Protein AF-A0A8B7IJU0-F1 (afdb_monomer_lite)

pLDDT: mean 85.01, std 13.4, range [35.56, 97.38]

Structure (mmCIF, N/CA/C/O backbone):
data_AF-A0A8B7IJU0-F1
#
_entry.id   AF-A0A8B7IJU0-F1
#
loop_
_atom_site.group_PDB
_atom_site.id
_atom_site.type_symbol
_atom_site.label_atom_id
_atom_site.label_alt_id
_atom_site.label_comp_id
_atom_site.label_asym_id
_atom_site.label_entity_id
_atom_site.label_seq_id
_atom_site.pdbx_PDB_ins_code
_atom_site.Cartn_x
_atom_site.Cartn_y
_atom_site.Cartn_z
_atom_site.occupancy
_atom_site.B_iso_or_equiv
_atom_site.auth_seq_id
_atom_site.auth_comp_id
_atom_site.auth_asym_id
_atom_site.auth_atom_id
_atom_site.pdbx_PDB_model_num
ATOM 1 N N . MET A 1 1 ? -12.457 20.725 11.436 1.00 39.31 1 MET A N 1
ATOM 2 C CA . MET A 1 1 ? -11.323 19.861 11.036 1.00 39.31 1 MET A CA 1
ATOM 3 C C . MET A 1 1 ? -11.114 20.046 9.540 1.00 39.31 1 MET A C 1
ATOM 5 O O . MET A 1 1 ? -12.034 19.771 8.783 1.00 39.31 1 MET A O 1
ATOM 9 N N . LYS A 1 2 ? -9.991 20.637 9.111 1.00 35.56 2 LYS A N 1
ATOM 10 C CA . LYS A 1 2 ? -9.729 20.929 7.691 1.00 35.56 2 LYS A C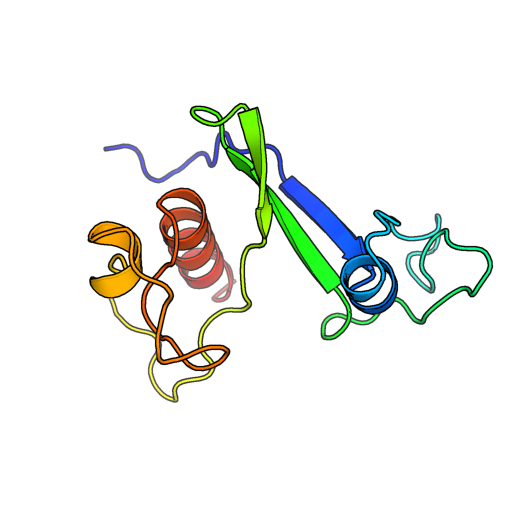A 1
ATOM 11 C C . LYS A 1 2 ? -9.268 19.650 6.976 1.00 35.56 2 LYS A C 1
ATOM 13 O O . LYS A 1 2 ? -8.071 19.406 6.864 1.00 35.56 2 LYS A O 1
ATOM 18 N N . TYR A 1 3 ? -10.213 18.834 6.513 1.00 43.47 3 TYR A N 1
ATOM 19 C CA . TYR A 1 3 ? -9.954 17.790 5.518 1.00 43.47 3 TYR A CA 1
ATOM 20 C C . TYR A 1 3 ? -9.678 18.493 4.186 1.00 43.47 3 TYR A C 1
ATOM 22 O O . TYR A 1 3 ? -10.600 18.921 3.506 1.00 43.47 3 TYR A O 1
ATOM 30 N N . GLY A 1 4 ? -8.415 18.763 3.866 1.00 45.44 4 GLY A N 1
ATOM 31 C CA . GLY A 1 4 ? -8.115 19.561 2.669 1.00 45.44 4 GLY A CA 1
ATOM 32 C C . GLY A 1 4 ? -6.646 19.743 2.328 1.00 45.44 4 GLY A C 1
ATOM 33 O O . GLY A 1 4 ? -6.316 20.280 1.277 1.00 45.44 4 GLY A O 1
ATOM 34 N N . SER A 1 5 ? -5.727 19.282 3.167 1.00 54.28 5 SER A N 1
ATOM 35 C CA . SER A 1 5 ? -4.326 19.167 2.776 1.00 54.28 5 SER A CA 1
ATOM 36 C C . SER A 1 5 ? -3.764 17.938 3.458 1.00 54.28 5 SER A C 1
ATOM 38 O O . SER A 1 5 ? -3.463 17.978 4.648 1.00 54.28 5 SER A O 1
ATOM 40 N N . LEU A 1 6 ? -3.671 16.831 2.719 1.00 63.69 6 LEU A N 1
ATOM 41 C CA . LEU A 1 6 ? -2.878 15.682 3.143 1.00 63.69 6 LEU A CA 1
ATOM 42 C C . LEU A 1 6 ? -1.436 16.175 3.320 1.00 63.69 6 LEU A C 1
ATOM 44 O O . LEU A 1 6 ? -0.667 16.219 2.362 1.00 63.69 6 LEU A O 1
ATOM 48 N N . ASN A 1 7 ? -1.054 16.571 4.535 1.00 70.94 7 ASN A N 1
ATOM 49 C CA . ASN A 1 7 ? 0.335 16.876 4.885 1.00 70.94 7 ASN A CA 1
ATOM 50 C C . ASN A 1 7 ? 1.091 15.559 5.134 1.00 70.94 7 ASN A C 1
ATOM 52 O O . ASN A 1 7 ? 1.703 15.322 6.176 1.00 70.94 7 ASN A O 1
ATOM 56 N N . LEU A 1 8 ? 0.943 14.645 4.179 1.00 78.38 8 LEU A N 1
ATOM 57 C CA . LEU A 1 8 ? 1.469 13.298 4.211 1.00 78.38 8 LEU A CA 1
ATOM 58 C C . LEU A 1 8 ? 2.412 13.151 3.026 1.00 78.38 8 LEU A C 1
ATOM 60 O O . LEU A 1 8 ? 2.027 13.298 1.865 1.00 78.38 8 LEU A O 1
ATOM 64 N N . LYS A 1 9 ? 3.675 12.845 3.317 1.00 87.81 9 LYS A N 1
ATOM 65 C CA . LYS A 1 9 ? 4.645 12.522 2.275 1.00 87.81 9 LYS A CA 1
ATOM 66 C C . LYS A 1 9 ? 4.286 11.153 1.701 1.00 87.81 9 LYS A C 1
ATOM 68 O O . LYS A 1 9 ? 4.368 10.157 2.418 1.00 87.81 9 LYS A O 1
ATOM 73 N N . MET A 1 10 ? 3.920 11.098 0.422 1.00 90.69 10 MET A N 1
ATOM 74 C CA . MET A 1 10 ? 3.573 9.855 -0.274 1.00 90.69 10 MET A CA 1
ATOM 75 C C . MET A 1 10 ? 4.552 9.520 -1.403 1.00 90.69 10 MET A C 1
ATOM 77 O O . MET A 1 10 ? 5.172 10.411 -1.984 1.00 90.69 10 MET A O 1
ATOM 81 N N . LYS A 1 11 ? 4.681 8.230 -1.729 1.00 92.81 11 LYS A N 1
ATOM 82 C CA . LYS A 1 11 ? 5.398 7.740 -2.915 1.00 92.81 11 LYS A CA 1
ATOM 83 C C . LYS A 1 11 ? 4.758 6.469 -3.474 1.00 92.81 11 LYS A C 1
ATOM 85 O O . LYS A 1 11 ? 4.100 5.726 -2.748 1.00 92.81 11 LYS A O 1
ATOM 90 N N . PHE A 1 12 ? 5.011 6.191 -4.751 1.00 94.56 12 PHE A N 1
ATOM 91 C CA . PHE A 1 12 ? 4.619 4.940 -5.400 1.00 94.56 12 PHE A CA 1
ATOM 92 C C . PHE A 1 12 ? 5.838 4.046 -5.596 1.00 94.56 12 PHE A C 1
ATOM 94 O O . PHE A 1 12 ? 6.864 4.501 -6.098 1.00 94.56 12 PHE A O 1
ATOM 101 N N . VAL A 1 13 ? 5.703 2.768 -5.252 1.00 96.50 13 VAL A N 1
ATOM 102 C CA . VAL A 1 13 ? 6.761 1.762 -5.413 1.00 96.50 13 VAL A CA 1
ATOM 103 C C . VAL A 1 13 ? 6.238 0.533 -6.150 1.00 96.50 13 VAL A C 1
ATOM 105 O O . VAL A 1 13 ? 5.034 0.276 -6.193 1.00 96.50 13 VAL A O 1
ATOM 108 N N . CYS A 1 14 ? 7.143 -0.238 -6.744 1.00 96.75 14 CYS A N 1
ATOM 109 C CA . CYS A 1 14 ? 6.808 -1.479 -7.428 1.00 96.75 14 CYS A CA 1
ATOM 110 C C . CYS A 1 14 ? 6.322 -2.529 -6.424 1.00 96.75 14 CYS A C 1
ATOM 112 O O . CYS A 1 14 ? 7.059 -2.909 -5.517 1.00 96.75 14 CYS A O 1
ATOM 114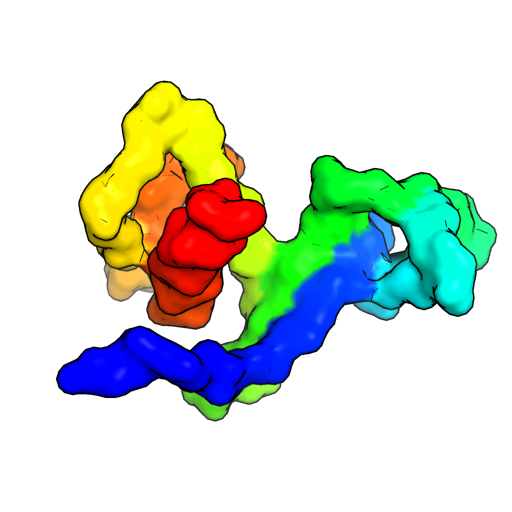 N N . GLY A 1 15 ? 5.115 -3.055 -6.625 1.00 94.94 15 GLY A N 1
ATOM 115 C CA . GLY A 1 15 ? 4.515 -4.058 -5.749 1.00 94.94 15 GLY A CA 1
ATOM 116 C C . GLY A 1 15 ? 5.251 -5.396 -5.744 1.00 94.94 15 GLY A C 1
ATOM 117 O O . GLY A 1 15 ? 5.311 -6.045 -4.705 1.00 94.94 15 GLY A O 1
ATOM 118 N N . GLN A 1 16 ? 5.867 -5.796 -6.862 1.00 95.38 16 GLN A N 1
ATOM 119 C CA . GLN A 1 16 ? 6.679 -7.021 -6.905 1.00 95.38 16 GLN A CA 1
ATOM 120 C C . GLN A 1 16 ? 7.975 -6.861 -6.109 1.00 95.38 16 GLN A C 1
ATOM 122 O O . GLN A 1 16 ? 8.302 -7.711 -5.290 1.00 95.38 16 GLN A O 1
ATOM 127 N N . CYS A 1 17 ? 8.671 -5.735 -6.283 1.00 96.50 17 CYS A N 1
ATOM 128 C CA . CYS A 1 17 ? 9.842 -5.410 -5.471 1.00 96.50 17 CYS A CA 1
ATOM 129 C C . CYS A 1 17 ? 9.482 -5.307 -3.986 1.00 96.50 17 CYS A C 1
ATOM 131 O O . CYS A 1 17 ? 10.191 -5.860 -3.154 1.00 96.50 17 CYS A O 1
ATOM 133 N N . TRP A 1 18 ? 8.359 -4.661 -3.666 1.00 95.25 18 TRP A N 1
ATOM 134 C CA . TRP A 1 18 ? 7.909 -4.472 -2.290 1.00 95.25 18 TRP A CA 1
ATOM 135 C C . TRP A 1 18 ? 7.641 -5.797 -1.569 1.00 95.25 18 TRP A C 1
ATOM 137 O O . TRP A 1 18 ? 8.054 -5.960 -0.425 1.00 95.25 18 TRP A O 1
ATOM 147 N N . ARG A 1 19 ? 7.028 -6.779 -2.249 1.00 92.06 19 ARG A N 1
ATOM 148 C CA . ARG A 1 19 ? 6.850 -8.144 -1.713 1.00 92.06 19 ARG A CA 1
ATOM 149 C C . ARG A 1 19 ? 8.177 -8.831 -1.387 1.00 92.06 19 ARG A C 1
ATOM 151 O O . ARG A 1 19 ? 8.228 -9.624 -0.458 1.00 92.06 19 ARG A O 1
ATOM 158 N N . ASN A 1 20 ? 9.239 -8.472 -2.104 1.00 93.50 20 ASN A N 1
ATOM 159 C CA . ASN A 1 20 ? 10.600 -8.951 -1.872 1.00 93.50 20 ASN A CA 1
ATOM 160 C C . ASN A 1 20 ? 11.404 -8.027 -0.932 1.00 93.50 20 ASN A C 1
ATOM 162 O O . ASN A 1 20 ? 12.630 -8.096 -0.908 1.00 93.50 20 ASN A O 1
ATOM 166 N N . GLY A 1 21 ? 10.747 -7.117 -0.201 1.00 92.56 21 GLY A N 1
ATOM 167 C CA . GLY A 1 21 ? 11.393 -6.193 0.739 1.00 92.56 21 GLY A CA 1
ATOM 168 C C . GLY A 1 21 ? 12.156 -5.032 0.090 1.00 92.56 21 GLY A C 1
ATOM 169 O O . GLY A 1 21 ? 12.859 -4.296 0.776 1.00 92.56 21 GLY A O 1
ATOM 170 N N . GLN A 1 22 ? 12.030 -4.839 -1.224 1.00 95.19 22 GLN A N 1
ATOM 171 C CA . GLN A 1 22 ? 12.739 -3.797 -1.963 1.00 95.19 22 GLN A CA 1
ATOM 172 C C . GLN A 1 22 ? 11.850 -2.583 -2.248 1.00 95.19 22 GLN A C 1
ATOM 174 O O . GLN A 1 22 ? 10.703 -2.701 -2.683 1.00 95.19 22 GLN A O 1
ATOM 179 N N . VAL A 1 23 ? 12.426 -1.390 -2.114 1.00 95.19 23 VAL A N 1
ATOM 180 C CA . VAL A 1 23 ? 11.763 -0.115 -2.413 1.00 95.19 23 VAL A CA 1
ATOM 181 C C . VAL A 1 23 ? 12.278 0.403 -3.751 1.00 95.19 23 VAL A C 1
ATOM 183 O O . VAL A 1 23 ? 13.327 1.032 -3.810 1.00 95.19 23 VAL A O 1
ATOM 186 N N . ASN A 1 24 ? 11.550 0.120 -4.833 1.00 96.81 24 ASN A N 1
ATOM 187 C CA . ASN A 1 24 ? 11.905 0.583 -6.178 1.00 96.81 24 ASN A CA 1
ATOM 188 C C . ASN A 1 24 ? 10.803 1.466 -6.763 1.00 96.81 24 ASN A C 1
ATOM 190 O O . ASN A 1 24 ? 9.650 1.043 -6.868 1.00 96.81 24 ASN A O 1
ATOM 194 N N . GLU A 1 25 ? 11.184 2.676 -7.152 1.00 96.06 25 GLU A N 1
ATOM 195 C CA . GLU A 1 25 ? 10.343 3.700 -7.780 1.00 96.06 25 GLU A CA 1
ATOM 196 C C . GLU A 1 25 ? 10.270 3.466 -9.312 1.00 96.06 25 GLU A C 1
ATOM 198 O O . GLU A 1 25 ? 10.921 2.540 -9.816 1.00 96.06 25 GLU A O 1
ATOM 203 N N . PRO A 1 26 ? 9.435 4.192 -10.085 1.00 96.75 26 PRO A N 1
ATOM 204 C CA . PRO A 1 26 ? 9.416 4.012 -11.534 1.00 96.75 26 PRO A CA 1
ATOM 205 C C . PRO A 1 26 ? 10.712 4.495 -12.189 1.00 96.75 26 PRO A C 1
ATOM 207 O O . PRO A 1 26 ? 11.399 5.377 -11.677 1.00 96.75 26 PRO A O 1
ATOM 210 N N . ASP A 1 27 ? 11.005 3.965 -13.375 1.00 95.44 27 ASP A N 1
ATOM 211 C CA . ASP A 1 27 ? 11.957 4.588 -14.286 1.00 95.44 27 ASP A CA 1
ATOM 212 C C . ASP A 1 27 ? 11.447 5.954 -14.784 1.00 95.44 27 ASP A C 1
ATOM 214 O O . ASP A 1 27 ? 10.284 6.326 -14.593 1.00 95.44 27 ASP A O 1
ATOM 218 N N . ARG A 1 28 ? 12.322 6.721 -15.449 1.00 93.25 28 ARG A N 1
ATOM 219 C CA . ARG A 1 28 ? 11.991 8.067 -15.959 1.00 93.25 28 ARG A CA 1
ATOM 220 C C . ARG A 1 28 ? 10.744 8.072 -16.852 1.00 93.25 28 ARG A C 1
ATOM 222 O O . ARG A 1 28 ? 9.965 9.020 -16.808 1.00 93.25 28 ARG A O 1
ATOM 229 N N . ASN A 1 29 ? 10.532 6.994 -17.606 1.00 94.00 29 ASN A N 1
ATOM 230 C CA . ASN A 1 29 ? 9.432 6.865 -18.561 1.00 94.00 29 ASN A CA 1
ATOM 231 C C . ASN A 1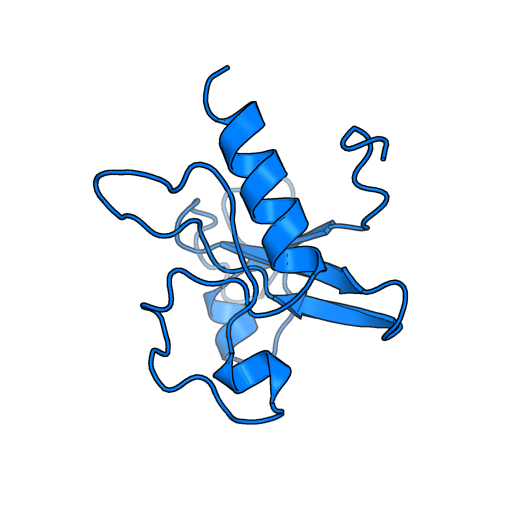 29 ? 8.167 6.254 -17.934 1.00 94.00 29 ASN A C 1
ATOM 233 O O . ASN A 1 29 ? 7.164 6.092 -18.626 1.00 94.00 29 ASN A O 1
ATOM 237 N N . LYS A 1 30 ? 8.200 5.891 -16.642 1.00 93.38 30 LYS A N 1
ATOM 238 C CA . LYS A 1 30 ? 7.122 5.206 -15.909 1.00 93.38 30 LYS A CA 1
ATOM 239 C C . LYS A 1 30 ? 6.608 3.954 -16.629 1.00 93.38 30 LYS A C 1
ATOM 241 O O . LYS A 1 30 ? 5.437 3.600 -16.480 1.00 93.38 30 LYS A O 1
ATOM 246 N N . LYS A 1 31 ? 7.473 3.289 -17.403 1.00 95.88 31 LYS A N 1
ATOM 247 C CA . LYS A 1 31 ? 7.149 2.047 -18.124 1.00 95.88 31 LYS A CA 1
ATOM 248 C C . LYS A 1 31 ? 7.516 0.829 -17.285 1.00 95.88 31 LYS A C 1
ATOM 250 O O . LYS A 1 31 ? 6.785 -0.162 -17.276 1.00 95.88 31 LYS A O 1
ATOM 255 N N . TYR A 1 32 ? 8.606 0.934 -16.530 1.00 97.38 32 TYR A N 1
ATOM 256 C CA . TYR A 1 32 ? 9.103 -0.113 -15.646 1.00 97.38 32 TYR A CA 1
ATOM 257 C C . TYR A 1 32 ? 9.487 0.461 -14.280 1.00 97.38 32 TYR A C 1
ATOM 259 O O . TYR A 1 32 ? 9.565 1.675 -14.113 1.00 97.38 32 TYR A O 1
ATOM 267 N N . CYS A 1 33 ? 9.725 -0.396 -13.290 1.00 96.88 33 CYS A N 1
ATOM 268 C CA . CYS A 1 33 ? 10.413 0.025 -12.071 1.00 96.88 33 CYS A CA 1
ATOM 269 C C . CYS A 1 33 ? 11.927 0.175 -12.295 1.00 96.88 33 CYS A C 1
ATOM 271 O O . CYS A 1 33 ? 12.486 -0.398 -13.231 1.00 96.88 33 CYS A O 1
ATOM 273 N N . SER A 1 34 ? 12.594 0.905 -11.401 1.00 96.88 34 SER A N 1
ATOM 274 C CA . SER A 1 34 ? 14.041 1.155 -11.419 1.00 96.88 34 SER A CA 1
ATOM 275 C C . SER A 1 34 ? 14.902 -0.059 -11.047 1.00 96.88 34 SER A C 1
ATOM 277 O O . SER A 1 34 ? 16.127 0.022 -11.093 1.00 96.88 34 SER A O 1
ATOM 279 N N . ALA A 1 35 ? 14.289 -1.179 -10.651 1.00 95.94 35 ALA A N 1
ATOM 280 C CA . ALA A 1 35 ? 15.018 -2.390 -10.294 1.00 95.94 35 ALA A CA 1
ATOM 281 C C . ALA A 1 35 ? 15.676 -3.028 -11.526 1.00 95.94 35 ALA A C 1
ATOM 283 O O . ALA A 1 35 ? 15.157 -2.935 -12.639 1.00 95.94 35 ALA A O 1
ATOM 284 N N . LYS A 1 36 ? 16.747 -3.803 -11.311 1.00 94.69 36 LYS A N 1
ATOM 285 C CA . LYS A 1 36 ? 17.420 -4.575 -12.372 1.00 94.69 36 LYS A CA 1
ATOM 286 C C . LYS A 1 36 ? 16.461 -5.490 -13.149 1.00 94.69 36 LYS A C 1
ATOM 288 O O . LYS A 1 36 ? 16.596 -5.626 -14.357 1.00 94.69 36 LYS A O 1
ATOM 293 N N . ALA A 1 37 ? 15.471 -6.067 -12.465 1.00 94.81 37 ALA A N 1
ATOM 294 C CA . ALA A 1 37 ? 14.455 -6.933 -13.067 1.00 94.81 37 ALA A CA 1
ATOM 295 C C . ALA A 1 37 ? 13.430 -6.191 -13.951 1.00 94.81 37 ALA A C 1
ATOM 297 O O . ALA A 1 37 ? 12.686 -6.839 -14.679 1.00 94.81 37 ALA A O 1
ATOM 298 N N . ARG A 1 38 ? 13.375 -4.848 -13.895 1.00 95.94 38 ARG A N 1
ATOM 299 C CA . ARG A 1 38 ? 12.512 -3.987 -14.725 1.00 95.94 38 ARG A CA 1
ATOM 300 C C . ARG A 1 38 ? 11.057 -4.468 -14.808 1.00 95.94 38 ARG A C 1
ATOM 302 O O . ARG A 1 38 ? 10.518 -4.687 -15.889 1.00 95.94 38 ARG A O 1
ATOM 309 N N . HIS A 1 39 ? 10.390 -4.616 -13.666 1.00 96.81 39 HIS A N 1
ATOM 310 C CA . HIS A 1 39 ? 8.984 -5.024 -13.649 1.00 96.81 39 HIS A CA 1
ATOM 311 C C . HIS A 1 39 ? 8.084 -3.970 -14.320 1.00 96.81 39 HIS A C 1
ATOM 313 O O . HIS A 1 39 ? 8.313 -2.776 -14.110 1.00 96.81 39 HIS A O 1
ATOM 319 N N . PRO A 1 40 ? 7.035 -4.371 -15.067 1.00 97.00 40 PRO A N 1
ATOM 320 C CA . PRO A 1 40 ? 6.080 -3.440 -15.667 1.00 97.00 40 PRO A CA 1
ATOM 321 C C . PRO A 1 40 ? 5.428 -2.508 -14.639 1.00 97.00 40 PRO A C 1
ATOM 323 O O . PRO A 1 40 ? 4.966 -2.954 -13.585 1.00 97.00 40 PRO A O 1
ATOM 326 N N . TRP A 1 41 ? 5.353 -1.216 -14.963 1.00 95.94 41 TRP A N 1
ATOM 327 C CA . TRP A 1 41 ? 4.816 -0.184 -14.075 1.00 95.94 41 TRP A CA 1
ATOM 328 C C . TRP A 1 41 ? 3.323 0.093 -14.324 1.00 95.94 41 TRP A C 1
ATOM 330 O O . TRP A 1 41 ? 2.917 1.177 -14.752 1.00 95.94 41 TRP A O 1
ATOM 340 N N . THR A 1 42 ? 2.464 -0.882 -14.039 1.00 93.00 42 THR A N 1
ATOM 341 C CA . THR A 1 42 ? 1.001 -0.774 -14.216 1.00 93.00 42 THR A CA 1
ATOM 342 C C . THR A 1 42 ? 0.299 -0.289 -12.942 1.00 93.00 42 THR A C 1
ATOM 344 O O . THR A 1 42 ? 0.882 -0.337 -11.861 1.00 93.00 42 THR A O 1
ATOM 347 N N . LYS A 1 43 ? -0.937 0.228 -13.040 1.00 87.06 43 LYS A N 1
ATOM 348 C CA . LYS A 1 43 ? -1.680 0.764 -11.876 1.00 87.06 43 LYS A CA 1
ATOM 349 C C . LYS A 1 43 ? -1.891 -0.294 -10.779 1.00 87.06 43 LYS A C 1
ATOM 351 O O . LYS A 1 43 ? -1.719 0.021 -9.609 1.00 87.06 43 LYS A O 1
ATOM 356 N N . ASP A 1 44 ? -2.189 -1.533 -11.164 1.00 86.81 44 ASP A N 1
ATOM 357 C CA . ASP A 1 44 ? -2.417 -2.692 -10.285 1.00 86.81 44 ASP A CA 1
ATOM 358 C C . ASP A 1 44 ? -1.137 -3.231 -9.620 1.00 86.81 44 ASP A C 1
ATOM 360 O O . ASP A 1 44 ? -1.202 -3.934 -8.615 1.00 86.81 44 ASP A O 1
ATOM 364 N N . ARG A 1 45 ? 0.043 -2.880 -10.149 1.00 90.06 45 ARG A N 1
ATOM 365 C CA . ARG A 1 45 ? 1.350 -3.329 -9.636 1.00 90.06 45 ARG A CA 1
ATOM 366 C C . ARG A 1 45 ? 2.084 -2.258 -8.843 1.00 90.06 45 ARG A C 1
ATOM 368 O O . ARG A 1 45 ? 3.288 -2.384 -8.615 1.00 90.06 45 ARG A O 1
ATOM 375 N N . ARG A 1 46 ? 1.385 -1.206 -8.423 1.00 93.25 46 ARG A N 1
ATOM 376 C CA . ARG A 1 46 ? 1.935 -0.137 -7.586 1.00 93.25 46 ARG A CA 1
ATOM 377 C C . ARG A 1 46 ? 1.467 -0.308 -6.151 1.00 93.25 46 ARG A C 1
ATOM 379 O O . ARG A 1 46 ? 0.316 -0.641 -5.897 1.00 93.25 46 ARG A O 1
ATOM 386 N N . VAL A 1 47 ? 2.364 -0.025 -5.221 1.00 93.81 47 VAL A N 1
ATOM 387 C CA . VAL A 1 47 ? 2.055 0.120 -3.799 1.00 93.81 47 VAL A CA 1
ATOM 388 C C . VAL A 1 47 ? 2.237 1.584 -3.438 1.00 93.81 47 VAL A C 1
ATOM 390 O O . VAL A 1 47 ? 3.231 2.205 -3.824 1.00 93.81 47 VAL A O 1
ATOM 393 N N . VAL A 1 48 ? 1.267 2.137 -2.718 1.00 92.94 48 VAL A N 1
ATOM 394 C CA . VAL A 1 48 ? 1.347 3.494 -2.179 1.00 92.94 48 VAL A CA 1
ATOM 395 C C . VAL A 1 48 ? 1.964 3.408 -0.792 1.00 92.94 48 VAL A C 1
ATOM 397 O O . VAL A 1 48 ? 1.460 2.687 0.068 1.00 92.94 48 VAL A O 1
ATOM 400 N N . LEU A 1 49 ? 3.056 4.136 -0.579 1.00 93.19 49 LEU A N 1
ATOM 401 C CA . LEU A 1 49 ? 3.659 4.309 0.736 1.00 93.19 49 LEU A CA 1
ATOM 402 C C . LEU A 1 49 ? 3.409 5.731 1.220 1.00 93.19 49 LEU A C 1
ATOM 404 O O . LEU A 1 49 ? 3.627 6.685 0.473 1.00 93.19 49 LEU A O 1
ATOM 408 N N . VAL A 1 50 ? 3.015 5.864 2.479 1.00 91.81 50 VAL A N 1
ATOM 409 C CA . VAL A 1 50 ? 2.816 7.146 3.154 1.00 91.81 50 VAL A CA 1
ATOM 410 C C . VAL A 1 50 ? 3.675 7.204 4.406 1.00 91.81 50 VAL A C 1
ATOM 412 O O . VAL A 1 50 ? 3.729 6.245 5.172 1.00 91.81 50 VAL A O 1
ATOM 415 N N . MET A 1 51 ? 4.377 8.316 4.611 1.00 90.12 51 MET A N 1
ATOM 416 C CA . MET A 1 51 ? 5.125 8.552 5.839 1.00 90.12 51 MET A CA 1
ATOM 417 C C . MET A 1 51 ? 4.153 8.880 6.972 1.00 90.12 51 MET A C 1
ATOM 419 O O . MET A 1 51 ? 3.475 9.904 6.929 1.00 90.12 51 MET A O 1
ATOM 423 N N . SER A 1 52 ? 4.125 8.038 8.001 1.00 87.06 52 SER A N 1
ATOM 424 C CA . SER A 1 52 ? 3.450 8.365 9.254 1.00 87.06 52 SER A CA 1
ATOM 425 C C . SER A 1 52 ? 4.256 9.431 9.994 1.00 87.06 52 SER A C 1
ATOM 427 O O . SER A 1 52 ? 5.419 9.209 10.342 1.00 87.06 52 SER A O 1
ATOM 429 N N . ASN A 1 53 ? 3.648 10.592 10.242 1.00 83.75 53 ASN A N 1
ATOM 430 C CA . ASN A 1 53 ? 4.305 11.688 10.960 1.00 83.75 53 ASN A CA 1
ATOM 431 C C . ASN A 1 53 ? 4.544 11.352 12.437 1.00 83.75 53 ASN A C 1
ATOM 433 O O . ASN A 1 53 ? 5.542 11.810 12.997 1.00 83.75 53 ASN A O 1
ATOM 437 N N . GLU A 1 54 ? 3.667 10.538 13.026 1.00 84.06 54 GLU A N 1
ATOM 438 C CA . GLU A 1 54 ? 3.765 10.037 14.399 1.00 84.06 54 GLU A CA 1
ATOM 439 C C . GLU A 1 54 ? 4.830 8.939 14.503 1.00 84.06 54 GLU A C 1
ATOM 441 O O . GLU A 1 54 ? 5.773 9.054 15.279 1.00 84.06 54 GLU A O 1
ATOM 446 N N . ARG A 1 55 ? 4.735 7.900 13.661 1.00 84.19 55 ARG A N 1
ATOM 447 C CA . ARG A 1 55 ? 5.617 6.721 13.750 1.00 84.19 55 ARG A CA 1
ATOM 448 C C . ARG A 1 55 ? 6.966 6.894 13.054 1.00 84.19 55 ARG A C 1
ATOM 450 O O . ARG A 1 55 ? 7.796 5.992 13.124 1.00 84.19 55 ARG A O 1
ATOM 457 N N . LYS A 1 56 ? 7.151 7.986 12.303 1.00 86.69 56 LYS A N 1
ATOM 458 C CA . LYS A 1 56 ? 8.309 8.238 11.421 1.00 86.69 56 LYS A CA 1
ATOM 459 C C . LYS A 1 56 ? 8.641 7.047 10.509 1.00 86.69 56 LYS A C 1
ATOM 461 O O . LYS A 1 56 ? 9.800 6.788 10.191 1.00 86.69 56 LYS A O 1
ATOM 466 N N . LYS A 1 57 ? 7.608 6.314 10.084 1.00 90.00 57 LYS A N 1
ATOM 467 C CA . LYS A 1 57 ? 7.722 5.072 9.313 1.00 90.00 57 LYS A CA 1
ATOM 468 C C . LYS A 1 57 ? 6.851 5.128 8.066 1.00 90.00 57 LYS A C 1
ATOM 470 O O . LYS A 1 57 ? 5.739 5.653 8.096 1.00 90.00 57 LYS A O 1
ATOM 475 N N . TRP A 1 58 ? 7.351 4.541 6.981 1.00 91.12 58 TRP A N 1
ATOM 476 C CA . TRP A 1 58 ? 6.570 4.306 5.773 1.00 91.12 58 TRP A CA 1
ATOM 477 C C . TRP A 1 58 ? 5.525 3.219 6.019 1.00 91.12 58 TRP A C 1
ATOM 479 O O . TRP A 1 58 ? 5.858 2.085 6.365 1.00 91.12 58 TRP A O 1
ATOM 489 N N . MET A 1 59 ? 4.266 3.581 5.811 1.00 90.62 59 MET A N 1
ATOM 490 C CA . MET A 1 59 ? 3.103 2.715 5.922 1.00 90.62 59 MET A CA 1
ATOM 491 C C . MET A 1 59 ? 2.571 2.413 4.527 1.00 90.62 59 MET A C 1
ATOM 493 O O . MET A 1 59 ? 2.506 3.297 3.672 1.00 90.62 59 MET A O 1
ATOM 497 N N . THR A 1 60 ? 2.188 1.164 4.290 1.00 92.19 60 THR A N 1
ATOM 498 C CA . THR A 1 60 ? 1.521 0.762 3.051 1.00 92.19 60 THR A CA 1
ATOM 499 C C . THR A 1 60 ? 0.058 1.160 3.102 1.00 92.19 60 THR A C 1
ATOM 501 O O . THR A 1 60 ? -0.641 0.775 4.037 1.00 92.19 60 THR A O 1
ATOM 504 N N . ILE A 1 61 ? -0.409 1.864 2.079 1.00 91.25 61 ILE A N 1
ATOM 505 C CA . ILE A 1 61 ? -1.822 2.182 1.898 1.00 91.25 61 ILE A CA 1
ATOM 506 C C . ILE A 1 61 ? -2.394 1.181 0.907 1.00 91.25 61 ILE A C 1
ATOM 508 O O . ILE A 1 61 ? -1.901 1.059 -0.221 1.00 91.25 61 ILE A O 1
ATOM 512 N N . ARG A 1 62 ? -3.412 0.433 1.326 1.00 90.12 62 ARG A N 1
ATOM 513 C CA . ARG A 1 62 ? -4.074 -0.529 0.447 1.00 90.12 62 ARG A CA 1
ATOM 514 C C . ARG A 1 62 ? -4.927 0.197 -0.597 1.00 90.12 62 ARG A C 1
ATOM 516 O O . ARG A 1 62 ? -5.345 1.334 -0.368 1.00 90.12 62 ARG A O 1
ATOM 523 N N . PRO A 1 63 ? -5.216 -0.447 -1.740 1.00 85.56 63 PRO A N 1
ATOM 524 C CA . PRO A 1 63 ? -6.215 0.055 -2.673 1.00 85.56 63 PRO A CA 1
ATOM 525 C C . PRO A 1 63 ? -7.568 0.256 -1.984 1.00 85.56 63 PRO A C 1
ATOM 527 O O . PRO A 1 63 ? -7.878 -0.432 -1.008 1.00 85.56 63 PRO A O 1
ATOM 530 N N . LEU A 1 64 ? -8.380 1.170 -2.522 1.00 82.31 64 LEU A N 1
ATOM 531 C CA . LEU A 1 64 ? -9.764 1.315 -2.083 1.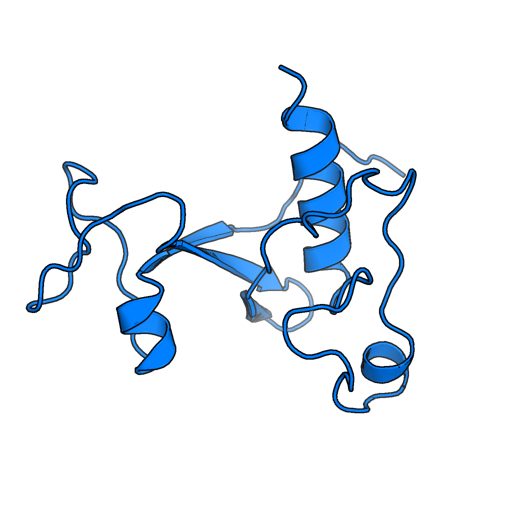00 82.31 64 LEU A CA 1
ATOM 532 C C . LEU A 1 64 ? -10.492 -0.038 -2.181 1.00 82.31 64 LEU A C 1
ATOM 534 O O . LEU A 1 64 ? -10.338 -0.734 -3.191 1.00 82.31 64 LEU A O 1
ATOM 538 N N . PRO A 1 65 ? -11.298 -0.416 -1.173 1.00 77.31 65 PRO A N 1
ATOM 539 C CA . PRO A 1 65 ? -12.099 -1.631 -1.240 1.00 77.31 65 PRO A CA 1
ATOM 540 C C . PRO A 1 65 ? -13.013 -1.602 -2.473 1.00 77.31 65 PRO A C 1
ATOM 542 O O . PRO A 1 65 ? -13.791 -0.668 -2.645 1.00 77.31 65 PRO A O 1
ATOM 545 N N . THR A 1 66 ? -12.972 -2.640 -3.310 1.00 69.00 66 THR A N 1
ATOM 546 C CA . THR A 1 66 ? -13.733 -2.745 -4.574 1.00 69.00 66 THR A CA 1
ATOM 547 C C . THR A 1 66 ? -15.220 -3.075 -4.381 1.00 69.00 66 THR A C 1
ATOM 549 O O . THR A 1 66 ? -15.867 -3.641 -5.263 1.00 69.00 66 THR A O 1
ATOM 552 N N . LYS A 1 67 ? -15.796 -2.752 -3.217 1.00 65.06 67 LYS A N 1
ATOM 553 C CA . LYS A 1 67 ? -17.216 -3.009 -2.948 1.00 65.06 67 LYS A CA 1
ATOM 554 C C . LYS A 1 67 ? -18.077 -2.193 -3.919 1.00 65.06 67 LYS A C 1
ATOM 556 O O . LYS A 1 67 ? -17.769 -1.037 -4.191 1.00 65.06 67 LYS A O 1
ATOM 561 N N . LYS A 1 68 ? -19.191 -2.784 -4.386 1.00 62.59 68 LYS A N 1
ATOM 562 C CA . LYS A 1 68 ? -20.173 -2.133 -5.285 1.00 62.59 68 LYS A CA 1
ATOM 563 C C . LYS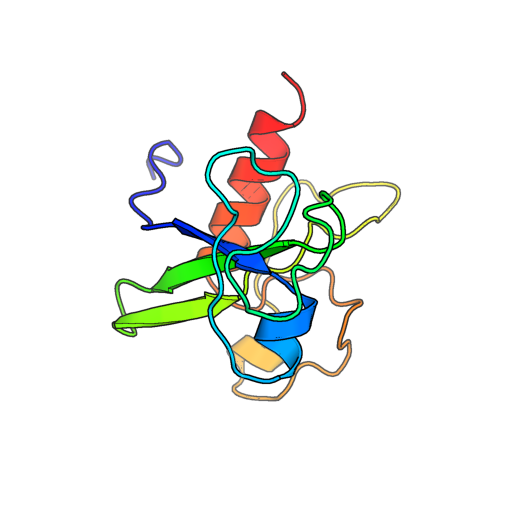 A 1 68 ? -20.641 -0.762 -4.773 1.00 62.59 68 LYS A C 1
ATOM 565 O O . LYS A 1 68 ? -21.053 0.070 -5.570 1.00 62.59 68 LYS A O 1
ATOM 570 N N . GLN A 1 69 ? -20.571 -0.538 -3.460 1.00 67.56 69 GLN A N 1
ATOM 571 C CA . GLN A 1 69 ? -20.796 0.755 -2.827 1.00 67.56 69 GLN A CA 1
ATOM 572 C C . GLN A 1 69 ? -19.600 1.094 -1.933 1.00 67.56 69 GLN A C 1
ATOM 574 O O . GLN A 1 69 ? -19.300 0.375 -0.975 1.00 67.56 69 GLN A O 1
ATOM 579 N N . VAL A 1 70 ? -18.908 2.184 -2.265 1.00 71.31 70 VAL A N 1
ATOM 580 C CA . VAL A 1 70 ? -17.864 2.771 -1.418 1.00 71.31 70 VAL A CA 1
ATOM 581 C C . VAL A 1 70 ? -18.556 3.420 -0.214 1.00 71.31 70 VAL A C 1
ATOM 583 O O . VAL A 1 70 ? -19.490 4.199 -0.419 1.00 71.31 70 VAL A O 1
ATOM 586 N N . PRO A 1 71 ? -18.144 3.128 1.032 1.00 76.12 71 PRO A N 1
ATOM 587 C CA . PRO A 1 71 ? -18.828 3.655 2.208 1.00 76.12 71 PRO A CA 1
ATOM 588 C C . PRO A 1 71 ? -18.764 5.188 2.257 1.00 76.12 71 PRO A C 1
ATOM 590 O O . PRO A 1 71 ? -17.838 5.809 1.726 1.00 76.12 71 PRO A O 1
ATOM 593 N N . LEU A 1 72 ? -19.762 5.816 2.891 1.00 72.75 72 LEU A N 1
ATOM 594 C CA . LEU A 1 72 ? -19.827 7.272 3.085 1.00 72.75 72 LEU A CA 1
ATOM 595 C C . LEU A 1 72 ? -18.587 7.799 3.817 1.00 72.75 72 LEU A C 1
ATOM 597 O O . LEU A 1 72 ? -17.986 8.771 3.362 1.00 72.75 72 LEU A O 1
ATOM 601 N N . GLN A 1 73 ? -18.160 7.074 4.848 1.00 78.69 73 GLN A N 1
ATOM 602 C CA . GLN A 1 73 ? -16.969 7.332 5.642 1.00 78.69 73 GLN A CA 1
ATOM 603 C C . GLN A 1 73 ? -16.170 6.035 5.821 1.00 78.69 73 GLN A C 1
ATOM 605 O O . GLN A 1 73 ? -16.737 4.943 5.835 1.00 78.69 73 GLN A O 1
ATOM 610 N N . PHE A 1 74 ? -14.849 6.155 5.944 1.00 86.31 74 PHE A N 1
ATOM 611 C CA . PHE A 1 74 ? -13.978 5.039 6.302 1.00 86.31 74 PHE A CA 1
ATOM 612 C C . PHE A 1 74 ? -13.677 5.067 7.802 1.00 86.31 74 PHE A C 1
ATOM 614 O O . PHE A 1 74 ? -13.233 6.090 8.324 1.00 86.31 74 PHE A O 1
ATOM 621 N N . ASP A 1 75 ? -13.854 3.929 8.470 1.00 89.06 75 ASP A N 1
ATOM 622 C CA . ASP A 1 75 ? -13.534 3.746 9.889 1.00 89.06 75 ASP A CA 1
ATOM 623 C C . ASP A 1 75 ? -12.325 2.830 10.087 1.00 89.06 75 ASP A C 1
ATOM 625 O O . ASP A 1 75 ? -11.936 2.083 9.184 1.00 89.06 75 ASP A O 1
ATOM 629 N N . LEU A 1 76 ? -11.712 2.899 11.272 1.00 90.31 76 LEU A N 1
ATOM 630 C CA . LEU A 1 76 ? -10.571 2.057 11.628 1.00 90.31 76 LEU A CA 1
ATOM 631 C C . LEU A 1 76 ? -11.007 0.609 11.879 1.00 90.31 76 LEU A C 1
ATOM 633 O O . LEU A 1 76 ? -12.069 0.335 12.430 1.00 90.31 76 LEU A O 1
ATOM 637 N N . CYS A 1 77 ? -10.155 -0.338 11.501 1.00 90.75 77 CYS A N 1
ATOM 638 C CA . CYS A 1 77 ? -10.366 -1.749 11.779 1.00 90.75 77 CYS A CA 1
ATOM 639 C C . CYS A 1 77 ? -10.226 -2.008 13.283 1.00 90.75 77 CYS A C 1
ATOM 641 O O . CYS A 1 77 ? -9.141 -1.832 13.836 1.00 90.75 77 CYS A O 1
ATOM 643 N N . ASN A 1 78 ? -11.286 -2.507 13.925 1.00 91.00 78 ASN A N 1
ATOM 644 C CA . ASN A 1 78 ? -11.297 -2.798 15.364 1.00 91.00 78 ASN A CA 1
ATOM 645 C C . ASN A 1 78 ? -10.185 -3.760 15.801 1.00 91.00 78 ASN A C 1
ATOM 647 O O . ASN A 1 78 ? -9.615 -3.585 16.876 1.00 91.00 78 ASN A O 1
ATOM 651 N N . HIS A 1 79 ? -9.835 -4.748 14.970 1.00 89.56 79 HIS A N 1
ATOM 652 C CA . HIS A 1 79 ? -8.729 -5.661 15.266 1.00 89.56 79 HIS A CA 1
ATOM 653 C C . HIS A 1 79 ? -7.400 -4.912 15.357 1.00 89.56 79 HIS A C 1
ATOM 655 O O . HIS A 1 79 ? -6.711 -5.031 16.365 1.00 89.56 79 HIS A O 1
ATOM 661 N N . ILE A 1 80 ? -7.090 -4.089 14.351 1.00 89.12 80 ILE A N 1
ATOM 662 C CA . ILE A 1 80 ? -5.862 -3.289 14.329 1.00 89.12 80 ILE A CA 1
ATOM 663 C C . ILE A 1 80 ? -5.863 -2.259 15.464 1.00 89.12 80 ILE A C 1
ATOM 665 O O . ILE A 1 80 ? -4.853 -2.108 16.146 1.00 89.12 80 ILE A O 1
ATOM 669 N N . ALA A 1 81 ? -6.999 -1.598 15.711 1.00 87.31 81 ALA A N 1
ATOM 670 C CA . ALA A 1 81 ? -7.156 -0.649 16.812 1.00 87.31 81 ALA A CA 1
ATOM 671 C C . ALA A 1 81 ? -6.940 -1.308 18.186 1.00 87.31 81 ALA A C 1
ATOM 673 O O . ALA A 1 81 ? -6.405 -0.682 19.093 1.00 87.31 81 ALA A O 1
ATOM 674 N N . SER A 1 82 ? -7.285 -2.592 18.314 1.00 89.38 82 SER A N 1
ATOM 675 C CA . SER A 1 82 ? -7.045 -3.410 19.510 1.00 89.38 82 SER A CA 1
ATOM 676 C C . SER A 1 82 ? -5.644 -4.046 19.546 1.00 89.38 82 SER A C 1
ATOM 678 O O . SER A 1 82 ? -5.408 -4.950 20.344 1.00 89.38 82 SER A O 1
ATOM 680 N N . GLY A 1 83 ? -4.732 -3.660 18.645 1.00 85.62 83 GLY A N 1
ATOM 681 C CA . GLY A 1 83 ? -3.374 -4.213 18.551 1.00 85.62 83 GLY A CA 1
ATOM 682 C C . GLY A 1 83 ? -3.292 -5.646 18.006 1.00 85.62 83 GLY A C 1
ATOM 683 O O . GLY A 1 83 ? -2.231 -6.265 18.050 1.00 85.62 83 GLY A O 1
ATOM 684 N N . LYS A 1 84 ? -4.394 -6.192 17.482 1.00 88.88 84 LYS A N 1
ATOM 685 C CA . LYS A 1 84 ? -4.465 -7.536 16.895 1.00 88.88 84 LYS A CA 1
ATOM 686 C C . LYS A 1 84 ? -4.229 -7.480 15.388 1.00 88.88 84 LYS A C 1
ATOM 688 O O . LYS A 1 84 ? -4.539 -6.493 14.722 1.00 88.88 84 LYS A O 1
ATOM 693 N N . LYS A 1 85 ? -3.744 -8.584 14.813 1.00 87.44 85 LYS A N 1
ATOM 694 C CA . LYS A 1 85 ? -3.687 -8.742 13.353 1.00 87.44 85 LYS A CA 1
ATOM 695 C C . LYS A 1 85 ? -5.109 -8.721 12.778 1.00 87.44 85 LYS A C 1
ATOM 697 O O . LYS A 1 85 ? -6.016 -9.343 13.329 1.00 87.44 85 LYS A O 1
ATOM 702 N N . CYS A 1 86 ? -5.303 -8.026 11.657 1.00 89.19 86 CYS A N 1
ATOM 703 C CA . CYS A 1 86 ? -6.575 -8.074 10.945 1.00 89.19 86 CYS A CA 1
ATOM 704 C C . CYS A 1 86 ? -6.843 -9.497 10.433 1.00 89.19 86 CYS A C 1
ATOM 706 O O . CYS A 1 86 ? -5.989 -10.098 9.785 1.00 89.19 86 CYS A O 1
ATOM 708 N N . GLN A 1 87 ? -8.038 -10.019 10.708 1.00 85.88 87 GLN A N 1
ATOM 709 C CA . GLN A 1 87 ? -8.472 -11.344 10.252 1.00 85.88 87 GLN A CA 1
ATOM 710 C C . GLN A 1 87 ? -8.950 -11.359 8.789 1.00 85.88 87 GLN A C 1
ATOM 712 O O . GLN A 1 87 ? -9.048 -12.420 8.187 1.00 85.88 87 GLN A O 1
ATOM 717 N N . TYR A 1 88 ? -9.210 -10.187 8.204 1.00 82.44 88 TYR A N 1
ATOM 718 C CA . TYR A 1 88 ? -9.685 -10.022 6.828 1.00 82.44 88 TYR A CA 1
ATOM 719 C C . TYR A 1 88 ? -8.557 -9.522 5.918 1.00 82.44 88 TYR A C 1
ATOM 721 O O . TYR A 1 88 ? -8.693 -8.493 5.251 1.00 82.44 88 TYR A O 1
ATOM 729 N N . ASP A 1 89 ? -7.410 -10.204 5.938 1.00 70.00 89 ASP A N 1
ATOM 730 C CA . ASP A 1 89 ? -6.240 -9.817 5.145 1.00 70.00 89 ASP A CA 1
ATOM 731 C C . ASP A 1 89 ? -6.612 -9.727 3.651 1.00 70.00 89 ASP A C 1
ATOM 733 O O . ASP A 1 89 ? -7.236 -10.626 3.092 1.00 70.00 89 ASP A O 1
ATOM 737 N N . GLY A 1 90 ? -6.346 -8.577 3.031 1.00 72.38 90 GLY A N 1
ATOM 738 C CA . GLY A 1 90 ? -6.730 -8.284 1.644 1.00 72.38 90 GLY A CA 1
ATOM 739 C C . GLY A 1 90 ? -8.190 -7.857 1.409 1.00 72.38 90 GLY A C 1
ATOM 740 O O . GLY A 1 90 ? -8.428 -7.097 0.476 1.00 72.38 90 GLY A O 1
ATOM 741 N N . ASN A 1 91 ? -9.144 -8.239 2.267 1.00 79.75 91 ASN A N 1
ATOM 742 C CA . ASN A 1 91 ? -10.585 -7.968 2.076 1.00 79.75 91 ASN A CA 1
ATOM 743 C C . ASN A 1 91 ? -11.212 -7.033 3.127 1.00 79.75 91 ASN A C 1
ATOM 745 O O . ASN A 1 91 ? -12.411 -6.746 3.081 1.00 79.75 91 ASN A O 1
ATOM 749 N N . CYS A 1 92 ? -10.424 -6.538 4.082 1.00 86.62 92 CYS A N 1
ATOM 750 C CA . CYS A 1 92 ? -10.902 -5.617 5.106 1.00 86.62 92 CYS A CA 1
ATOM 751 C C . CYS A 1 92 ? -11.355 -4.286 4.484 1.00 86.62 92 CYS A C 1
ATOM 753 O O . CYS A 1 92 ? -10.547 -3.560 3.902 1.00 86.62 92 CYS A O 1
ATOM 755 N N . SER A 1 93 ? -12.630 -3.929 4.652 1.00 86.62 93 SER A N 1
ATOM 756 C CA . SER A 1 93 ? -13.165 -2.630 4.214 1.00 86.62 93 SER A CA 1
ATOM 757 C C . SER A 1 93 ? -12.967 -1.498 5.227 1.00 86.62 93 SER A C 1
ATOM 759 O O . SER A 1 93 ? -13.475 -0.404 5.009 1.00 86.62 93 SER A O 1
ATOM 761 N N . PHE A 1 94 ? -12.251 -1.758 6.321 1.00 89.44 94 PHE A N 1
ATOM 762 C CA . PHE A 1 94 ? -11.892 -0.777 7.343 1.00 89.44 94 PHE A CA 1
ATOM 763 C C . PHE A 1 94 ? -10.412 -0.422 7.225 1.00 89.44 94 PHE A C 1
ATOM 765 O O . PHE A 1 94 ? -9.601 -1.272 6.849 1.00 89.44 94 PHE A O 1
ATOM 772 N N . ALA A 1 95 ? -10.055 0.813 7.560 1.00 91.19 95 ALA A N 1
ATOM 773 C CA . ALA A 1 95 ? -8.690 1.309 7.492 1.00 91.19 95 ALA A CA 1
ATOM 774 C C . ALA A 1 95 ? -7.810 0.694 8.595 1.00 91.19 95 ALA A C 1
ATOM 776 O O . ALA A 1 95 ? -8.202 0.578 9.753 1.00 91.19 95 ALA A O 1
ATOM 777 N N . HIS A 1 96 ? -6.593 0.302 8.246 1.00 91.12 96 HIS A N 1
ATOM 778 C CA . HIS A 1 96 ? -5.589 -0.271 9.138 1.00 91.12 96 HIS A CA 1
ATOM 779 C C . HIS A 1 96 ? -4.666 0.803 9.734 1.00 91.12 96 HIS A C 1
ATOM 781 O O . HIS A 1 96 ? -3.789 0.491 10.535 1.00 91.12 96 HIS A O 1
ATOM 787 N N . SER A 1 97 ? -4.849 2.073 9.372 1.00 88.81 97 SER A N 1
ATOM 788 C CA . SER A 1 97 ? -4.211 3.200 10.047 1.00 88.81 97 SER A CA 1
ATOM 789 C C . SER A 1 97 ? -4.985 4.504 9.809 1.00 88.81 97 SER A C 1
ATOM 791 O O . SER A 1 97 ? -5.788 4.573 8.871 1.00 88.81 97 SER A O 1
ATOM 793 N N . PRO A 1 98 ? -4.756 5.551 10.625 1.00 88.44 98 PRO A N 1
ATOM 794 C CA . PRO A 1 98 ? -5.295 6.885 10.362 1.00 88.44 98 PRO A CA 1
ATOM 795 C C . PRO A 1 98 ? -4.887 7.420 8.985 1.00 88.44 98 PRO A C 1
ATOM 797 O O . PRO A 1 98 ? -5.726 7.963 8.273 1.00 88.44 98 PRO A O 1
ATOM 800 N N . GLU A 1 99 ? -3.637 7.189 8.571 1.00 89.81 99 GLU A N 1
ATOM 801 C CA . GLU A 1 99 ? -3.138 7.591 7.252 1.00 89.81 99 GLU A CA 1
ATOM 802 C C . GLU A 1 99 ? -3.867 6.858 6.117 1.00 89.81 99 GLU A C 1
ATOM 804 O O . GLU A 1 99 ? -4.190 7.467 5.101 1.00 89.81 99 GLU A O 1
ATOM 809 N N . GLU A 1 100 ? -4.172 5.565 6.283 1.00 89.81 100 GLU A N 1
ATOM 810 C CA . GLU A 1 100 ? -4.970 4.815 5.306 1.00 89.81 100 GLU A CA 1
ATOM 811 C C . GLU A 1 100 ? -6.398 5.350 5.216 1.00 89.81 100 GLU A C 1
ATOM 813 O O . GLU A 1 100 ? -6.902 5.542 4.111 1.00 89.81 100 GLU A O 1
ATOM 818 N N . ARG A 1 101 ? -7.019 5.673 6.355 1.00 90.19 101 ARG A N 1
ATOM 819 C CA . ARG A 1 101 ? -8.346 6.298 6.391 1.00 90.19 101 ARG A CA 1
ATOM 820 C C . ARG A 1 101 ? -8.357 7.623 5.631 1.00 90.19 101 ARG A C 1
ATOM 822 O O . ARG A 1 101 ? -9.227 7.839 4.796 1.00 90.19 101 ARG A O 1
ATOM 829 N N . GLU A 1 102 ? -7.394 8.498 5.908 1.00 88.25 102 GLU A N 1
ATOM 830 C CA . GLU A 1 102 ? -7.288 9.808 5.258 1.00 88.25 102 GLU A CA 1
ATOM 831 C C . GLU A 1 102 ? -7.031 9.687 3.755 1.00 88.25 102 GLU A C 1
ATOM 833 O O . GLU A 1 102 ? -7.689 10.358 2.959 1.00 88.25 102 GLU A O 1
ATOM 838 N N . MET A 1 103 ? -6.126 8.791 3.352 1.00 87.44 103 MET A N 1
ATOM 839 C CA . MET A 1 103 ? -5.852 8.534 1.941 1.00 87.44 103 MET A CA 1
ATOM 840 C C . MET A 1 103 ? -7.066 7.966 1.217 1.00 87.44 103 MET A C 1
ATOM 842 O O . MET A 1 103 ? -7.333 8.372 0.092 1.00 87.44 103 MET A O 1
ATOM 846 N N . TRP A 1 104 ? -7.813 7.051 1.832 1.00 88.56 104 TRP A N 1
ATOM 847 C CA . TRP A 1 104 ? -9.032 6.508 1.239 1.00 88.56 104 TRP A CA 1
ATOM 848 C C . TRP A 1 104 ? -10.119 7.569 1.074 1.00 88.56 104 TRP A C 1
ATOM 850 O O . TRP A 1 104 ? -10.720 7.648 0.002 1.00 88.56 104 TRP A O 1
ATOM 860 N N . THR A 1 105 ? -10.328 8.424 2.078 1.00 87.00 105 THR A N 1
ATOM 861 C CA . THR A 1 105 ? -11.240 9.572 1.970 1.00 87.00 105 THR A CA 1
ATOM 862 C C . THR A 1 105 ? -10.824 10.489 0.822 1.00 87.00 105 THR A C 1
ATOM 864 O O . THR A 1 105 ? -11.629 10.753 -0.067 1.00 87.00 105 THR A O 1
ATOM 867 N N . TYR A 1 106 ? -9.546 10.875 0.761 1.00 84.94 106 TYR A N 1
ATOM 868 C CA . TYR A 1 106 ? -9.025 11.710 -0.321 1.00 84.94 106 TYR A CA 1
ATOM 869 C C . TYR A 1 106 ? -9.169 11.047 -1.696 1.00 84.94 106 TYR A C 1
ATOM 871 O O . TYR A 1 106 ? -9.603 11.691 -2.650 1.00 84.94 106 TYR A O 1
ATOM 879 N N . MET A 1 107 ? -8.828 9.759 -1.823 1.00 84.19 107 MET A N 1
ATOM 880 C CA . MET A 1 107 ? -8.973 9.025 -3.080 1.00 84.19 107 MET A CA 1
ATOM 881 C C . MET A 1 107 ? -10.429 9.014 -3.529 1.00 84.19 107 MET A C 1
ATOM 883 O O . MET A 1 107 ? -10.674 9.279 -4.698 1.00 84.19 107 MET A O 1
ATOM 887 N N . LYS A 1 108 ? -11.384 8.763 -2.626 1.00 83.75 108 LYS A N 1
ATOM 888 C CA . LYS A 1 108 ? -12.823 8.782 -2.921 1.00 83.75 108 LYS A CA 1
ATOM 889 C C . LYS A 1 108 ? -13.294 10.162 -3.389 1.00 83.75 108 LYS A C 1
ATOM 891 O O . LYS A 1 108 ? -13.969 10.256 -4.404 1.00 83.75 108 LYS A O 1
ATOM 896 N N . GLU A 1 109 ? -12.927 11.225 -2.678 1.00 81.25 109 GLU A N 1
ATOM 897 C CA . GLU A 1 109 ? -13.337 12.597 -3.017 1.00 81.25 109 GLU A CA 1
ATOM 898 C C . GLU A 1 109 ? -12.750 13.080 -4.352 1.00 81.25 109 GLU A C 1
ATOM 900 O O . GLU A 1 109 ? -13.373 13.876 -5.051 1.00 81.25 109 GLU A O 1
ATOM 905 N N . ASN A 1 110 ? -11.571 12.578 -4.734 1.00 75.56 110 ASN A N 1
ATOM 906 C CA . ASN A 1 110 ? -10.873 12.980 -5.959 1.00 75.56 110 ASN A CA 1
ATOM 907 C C . ASN A 1 110 ? -10.998 11.980 -7.119 1.00 75.56 110 ASN A C 1
ATOM 909 O O . ASN A 1 110 ? -10.473 12.258 -8.193 1.00 75.56 110 ASN A O 1
ATOM 913 N N . SER A 1 111 ? -11.668 10.835 -6.945 1.00 65.06 111 SER A N 1
ATOM 914 C CA . SER A 1 111 ? -11.908 9.877 -8.043 1.00 65.06 111 SER A CA 1
ATOM 915 C C . SER A 1 111 ? -13.162 10.184 -8.867 1.00 65.06 111 SER A C 1
ATOM 917 O O . SER A 1 111 ? -13.372 9.539 -9.890 1.00 65.06 111 SER A O 1
ATOM 919 N N . SER A 1 112 ? -13.944 11.196 -8.472 1.00 49.38 112 SER A N 1
ATOM 920 C CA . SER A 1 112 ? -15.105 11.715 -9.215 1.00 49.38 112 SER A CA 1
ATOM 921 C C . SER A 1 112 ? -14.799 12.977 -10.043 1.00 49.38 112 SER A C 1
ATOM 923 O O . SER A 1 112 ? -15.724 13.717 -10.375 1.00 49.38 112 SER A O 1
ATOM 925 N N . LYS A 1 113 ? -13.524 13.255 -10.346 1.00 38.69 113 LYS A N 1
ATOM 926 C CA . LYS A 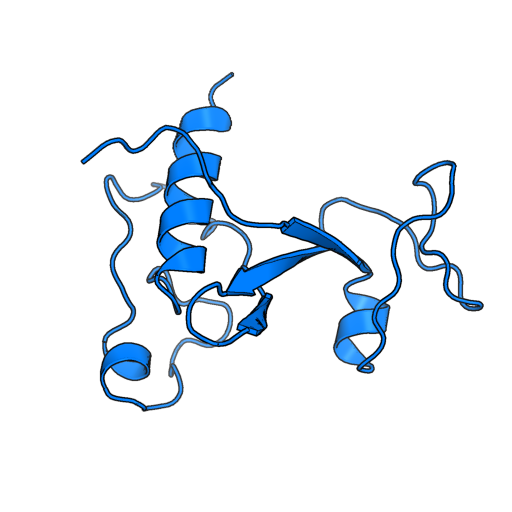1 113 ? -13.100 14.324 -11.264 1.00 38.69 113 LYS A CA 1
ATOM 927 C C . LYS A 1 113 ? -12.415 13.753 -12.496 1.00 38.69 113 LYS A C 1
ATOM 929 O O . LYS A 1 113 ? -11.645 12.780 -12.333 1.00 38.69 113 LYS A O 1
#

Secondary structure (DSSP, 8-state):
--TT-----EEEEEHHHHHTT---PBPTTSSBBSSTT--B--GGGEEEEEE-TTT-SEEEEPPPP--SS--SS--B-HHHHTTPPPSSTTT--SBSSHHHHHHHHHHHHHTT-

Sequence (113 aa):
MKYGSLNLKMKFVCGQCWRNGQVNEPDRNKKYCSAKARHPWTKDRRVVLVMSNERKKWMTIRPLPTKKQVPLQFDLCNHIASGKKCQYDGNCSFAHSPEEREMWTYMKENSSK

Radius of gyration: 15.03 Å; chains: 1; bounding box: 38×32×38 Å

Foldseek 3Di:
DPLDDPPKDKAKAFQVCVVVVHGWHADPVLQFTPDPVGHGRDPVRIWMWIQDPVVRDTDTADPQQPPPDRDPAAAADPCLVVVHDDPQVPHDNHDNDPSNRSVNVVCVVPVVD